Protein AF-A0A310S9T3-F1 (afdb_monomer_lite)

InterPro domains:
  IPR013177 Ribosomal protein bS22, C-terminal [SM01155] (42-75)

Radius of gyration: 51.17 Å; chains: 1; bounding box: 137×60×96 Å

Sequence (151 aa):
IPLSKYIPPMKEPLIKKPIEWDQPLIDTSFQFPPTETILEKLASKLIKIRRRKLKKHKRIKLRKKMKFVWAKARINRNIQREKLFQAELLAKIKKAHAFNAKQYVEDKLKSLDQEVLPKTYRGEILPMAMIKQFLKEKQERKDRKLNRPRL

Foldseek 3Di:
DDPPPDDPDDDDDPDDDDDDDDDDPDPPPDDDPDCVVVVVVVVVVVVVVVVVVVVVVVVVVVCVVCVVVVVVVVVVVVVVVVVVVVVVVVVVVVCVVPDDPVVVVVVVVVVVVDDDFDCDDPRDRDDRVVSVVVVVVVVVVVVCVVPDDDD

pLDDT: mean 86.62, std 13.42, range [52.81, 98.5]

Organism: NCBI:txid516756

Secondary structure (DSSP, 8-state):
---TT--PPPPPPS-----PPPPP---TT-----HHHHHHHHHHHHHHHHHHHHHHHHHHHHHHHTHHHHHHHHHHHHHHHHHHHHHHHHHHHHHHHT--HHHHHHHHHHHHHS----SEETTEE--HHHHHHHHHHHHHHHHHHHTS---

Structure (mmCIF, N/CA/C/O backbone):
data_AF-A0A310S9T3-F1
#
_entry.id   AF-A0A310S9T3-F1
#
loop_
_atom_site.group_PDB
_atom_site.id
_atom_site.type_symbol
_atom_site.label_atom_id
_atom_site.label_alt_id
_atom_site.label_comp_id
_atom_site.label_asym_id
_atom_site.label_entity_id
_atom_site.label_seq_id
_atom_site.pdbx_PDB_ins_code
_atom_site.Cartn_x
_atom_site.Cartn_y
_atom_site.Cartn_z
_atom_site.occupancy
_atom_site.B_iso_or_equiv
_atom_site.auth_seq_id
_atom_site.auth_comp_id
_atom_site.auth_asym_id
_atom_site.auth_atom_id
_atom_site.pdbx_PDB_model_num
ATOM 1 N N . ILE A 1 1 ? 109.928 -15.410 -18.572 1.00 58.25 1 ILE A N 1
ATOM 2 C CA . ILE A 1 1 ? 109.882 -15.778 -20.010 1.00 58.25 1 ILE A CA 1
ATOM 3 C C . ILE A 1 1 ? 108.600 -16.582 -20.221 1.00 58.25 1 ILE A C 1
ATOM 5 O O . ILE A 1 1 ? 108.486 -17.611 -19.564 1.00 58.25 1 ILE A O 1
ATOM 9 N N . PRO A 1 2 ? 107.595 -16.121 -20.991 1.00 52.81 2 PRO A N 1
ATOM 10 C CA . PRO A 1 2 ? 106.344 -16.867 -21.116 1.00 52.81 2 PRO A CA 1
ATOM 11 C C . PRO A 1 2 ? 106.502 -18.069 -22.064 1.00 52.81 2 PRO A C 1
ATOM 13 O O . PRO A 1 2 ? 107.041 -17.944 -23.161 1.00 52.81 2 PRO A O 1
ATOM 16 N N . LEU A 1 3 ? 106.017 -19.231 -21.613 1.00 59.53 3 LEU A N 1
ATOM 17 C CA . LEU A 1 3 ? 106.108 -20.576 -22.212 1.00 59.53 3 LEU A CA 1
ATOM 18 C C . LEU A 1 3 ? 105.290 -20.777 -23.512 1.00 59.53 3 LEU A C 1
ATOM 20 O O . LEU A 1 3 ? 104.935 -21.897 -23.861 1.00 59.53 3 LEU A O 1
ATOM 24 N N . SER A 1 4 ? 104.972 -19.721 -24.262 1.00 59.09 4 SER A N 1
ATOM 25 C CA . SER A 1 4 ? 103.971 -19.777 -25.341 1.00 59.09 4 SER A CA 1
ATOM 26 C C . SER A 1 4 ? 104.439 -20.397 -26.668 1.00 59.09 4 SER A C 1
ATOM 28 O O . SER A 1 4 ? 103.712 -20.309 -27.654 1.00 59.09 4 SER A O 1
ATOM 30 N N . LYS A 1 5 ? 105.631 -21.008 -26.745 1.00 61.41 5 LYS A N 1
ATOM 31 C CA . LYS A 1 5 ? 106.251 -21.357 -28.040 1.00 61.41 5 LYS A CA 1
ATOM 32 C C . LYS A 1 5 ? 106.355 -22.839 -28.400 1.00 61.41 5 LYS A C 1
ATOM 34 O O . LYS A 1 5 ? 106.890 -23.136 -29.460 1.00 61.41 5 LYS A O 1
ATOM 39 N N . TYR A 1 6 ? 105.812 -23.754 -27.600 1.00 65.19 6 TYR A N 1
ATOM 40 C CA . TYR A 1 6 ? 105.807 -25.178 -27.951 1.00 65.19 6 TYR A CA 1
ATOM 41 C C . TYR A 1 6 ? 104.447 -25.821 -27.682 1.00 65.19 6 TYR A C 1
ATOM 43 O O . TYR A 1 6 ? 104.212 -26.381 -26.617 1.00 65.19 6 TYR A O 1
ATOM 51 N N . ILE A 1 7 ? 103.559 -25.766 -28.674 1.00 69.00 7 ILE A N 1
ATOM 52 C CA . ILE A 1 7 ? 102.429 -26.692 -28.774 1.00 69.00 7 ILE A CA 1
ATOM 53 C C . ILE A 1 7 ? 102.610 -27.442 -30.099 1.00 69.00 7 ILE A C 1
ATOM 55 O O . ILE A 1 7 ? 102.596 -26.798 -31.151 1.00 69.00 7 ILE A O 1
ATOM 59 N N . PRO A 1 8 ? 102.841 -28.766 -30.086 1.00 71.31 8 PRO A N 1
ATOM 60 C CA . PRO A 1 8 ? 102.900 -29.536 -31.319 1.00 71.31 8 PRO A CA 1
ATOM 61 C C . PRO A 1 8 ? 101.505 -29.573 -31.964 1.00 71.31 8 PRO A C 1
ATOM 63 O O . PRO A 1 8 ? 100.504 -29.645 -31.245 1.00 71.31 8 PRO A O 1
ATOM 66 N N . PRO A 1 9 ? 101.401 -29.529 -33.303 1.00 71.25 9 PRO A N 1
ATOM 67 C CA . PRO A 1 9 ? 100.105 -29.574 -33.964 1.00 71.25 9 PRO A CA 1
ATOM 68 C C . PRO A 1 9 ? 99.408 -30.913 -33.684 1.00 71.25 9 PRO A C 1
ATOM 70 O O . PRO A 1 9 ? 100.009 -31.986 -33.773 1.00 71.25 9 PRO A O 1
ATOM 73 N N . MET A 1 10 ? 98.130 -30.825 -33.316 1.00 70.50 10 MET A N 1
ATOM 74 C CA . MET A 1 10 ? 97.275 -31.951 -32.946 1.00 70.50 10 MET A CA 1
ATOM 75 C C . MET A 1 10 ? 97.091 -32.888 -34.151 1.00 70.50 10 MET A C 1
ATOM 77 O O . MET A 1 10 ? 96.647 -32.450 -35.209 1.00 70.50 10 MET A O 1
ATOM 81 N N . LYS A 1 11 ? 97.440 -34.176 -34.017 1.00 68.94 11 LYS A N 1
ATOM 82 C CA . LYS A 1 11 ? 97.146 -35.183 -35.051 1.00 68.94 11 LYS A CA 1
ATOM 83 C C . LYS A 1 11 ? 95.665 -35.544 -34.987 1.00 68.94 11 LYS A C 1
ATOM 85 O O . LYS A 1 11 ? 95.198 -36.044 -33.966 1.00 68.94 11 LYS A O 1
ATOM 90 N N . GLU A 1 12 ? 94.945 -35.308 -36.077 1.00 69.44 12 GLU A N 1
ATOM 91 C CA . GLU A 1 12 ? 93.552 -35.731 -36.204 1.00 69.44 12 GLU A CA 1
ATOM 92 C C . GLU A 1 12 ? 93.457 -37.269 -36.241 1.00 69.44 12 GLU A C 1
ATOM 94 O O . GLU A 1 12 ? 94.279 -37.925 -36.892 1.00 69.44 12 GLU A O 1
ATOM 99 N N . PRO A 1 13 ? 92.485 -37.880 -35.540 1.00 69.19 13 PRO A N 1
ATOM 100 C CA . PRO A 1 13 ? 92.310 -39.325 -35.562 1.00 69.19 13 PRO A CA 1
ATOM 101 C C . PRO A 1 13 ? 91.850 -39.785 -36.954 1.00 69.19 13 PRO A C 1
ATOM 103 O O . PRO A 1 13 ? 90.842 -39.315 -37.477 1.00 69.19 13 PRO A O 1
ATOM 106 N N . LEU A 1 14 ? 92.562 -40.757 -37.534 1.00 66.25 14 LEU A N 1
ATOM 107 C CA . LEU A 1 14 ? 92.325 -41.281 -38.891 1.00 66.25 14 LEU A CA 1
ATOM 108 C C . LEU A 1 14 ? 90.994 -42.042 -39.059 1.00 66.25 14 LEU A C 1
ATOM 110 O O . LEU A 1 14 ? 90.653 -42.440 -40.169 1.00 66.25 14 LEU A O 1
ATOM 114 N N . ILE A 1 15 ? 90.233 -42.257 -37.980 1.00 74.12 15 ILE A N 1
ATOM 115 C CA . ILE A 1 15 ? 88.978 -43.015 -38.001 1.00 74.12 15 ILE A CA 1
ATOM 116 C C . ILE A 1 15 ? 87.875 -42.163 -37.369 1.00 74.12 15 ILE A C 1
ATOM 118 O O . ILE A 1 15 ? 87.803 -42.015 -36.148 1.00 74.12 15 ILE A O 1
ATOM 122 N N . LYS A 1 16 ? 86.991 -41.616 -38.209 1.00 69.19 16 LYS A N 1
ATOM 123 C CA . LYS A 1 16 ? 85.755 -40.957 -37.770 1.00 69.19 16 LYS A CA 1
ATOM 124 C C . LYS A 1 16 ? 84.734 -42.034 -37.404 1.00 69.19 16 LYS A C 1
ATOM 126 O O . LYS A 1 16 ? 84.259 -42.747 -38.284 1.00 69.19 16 LYS A O 1
ATOM 131 N N . LYS A 1 17 ? 84.391 -42.162 -36.119 1.00 70.50 17 LYS A N 1
ATOM 132 C CA . LYS A 1 17 ? 83.203 -42.929 -35.713 1.00 70.50 17 LYS A CA 1
ATOM 133 C C . LYS A 1 17 ? 81.946 -42.104 -36.042 1.00 70.50 17 LYS A C 1
ATOM 135 O O . LYS A 1 17 ? 81.988 -40.887 -35.850 1.00 70.50 17 LYS A O 1
ATOM 140 N N . PRO A 1 18 ? 80.856 -42.709 -36.546 1.00 77.38 18 PRO A N 1
ATOM 141 C CA . PRO A 1 18 ? 79.597 -41.996 -36.739 1.00 77.38 18 PRO A CA 1
ATOM 142 C C . PRO A 1 18 ? 79.047 -41.484 -35.403 1.00 77.38 18 PRO A C 1
ATOM 144 O O . PRO A 1 18 ? 79.224 -42.125 -34.370 1.00 77.38 18 PRO A O 1
ATOM 147 N N . ILE A 1 19 ? 78.387 -40.328 -35.440 1.00 73.19 19 ILE A N 1
ATOM 148 C CA . ILE A 1 19 ? 77.696 -39.736 -34.291 1.00 73.19 19 ILE A CA 1
ATOM 149 C C . ILE A 1 19 ? 76.436 -40.570 -34.029 1.00 73.19 19 ILE A C 1
ATOM 151 O O . ILE A 1 19 ? 75.543 -40.598 -34.877 1.00 73.19 19 ILE A O 1
ATOM 155 N N . GLU A 1 20 ? 76.364 -41.248 -32.884 1.00 73.25 20 GLU A N 1
ATOM 156 C CA . GLU A 1 20 ? 75.104 -41.804 -32.384 1.00 73.25 20 GLU A CA 1
ATOM 157 C C . GLU A 1 20 ? 74.276 -40.661 -31.794 1.00 73.25 20 GLU A C 1
ATOM 159 O O . GLU A 1 20 ? 74.715 -39.957 -30.886 1.00 73.25 20 GLU A O 1
ATOM 164 N N . TRP A 1 21 ? 73.097 -40.436 -32.368 1.00 74.69 21 TRP A N 1
ATOM 165 C CA . TRP A 1 21 ? 72.135 -39.464 -31.865 1.00 74.69 21 TRP A CA 1
ATOM 166 C C . TRP A 1 21 ? 71.148 -40.192 -30.960 1.00 74.69 21 TRP A C 1
ATOM 168 O O . TRP A 1 21 ? 70.400 -41.046 -31.439 1.00 74.69 21 TRP A O 1
ATOM 178 N N . ASP A 1 22 ? 71.114 -39.834 -29.679 1.00 72.50 22 ASP A N 1
ATOM 179 C CA . ASP A 1 22 ? 70.048 -40.289 -28.791 1.00 72.50 22 ASP A CA 1
ATOM 180 C C . ASP A 1 22 ? 68.708 -39.719 -29.274 1.00 72.50 22 ASP A C 1
ATOM 182 O O . ASP A 1 22 ? 68.589 -38.536 -29.614 1.00 72.50 22 ASP A O 1
ATOM 186 N N . GLN A 1 23 ? 67.683 -40.569 -29.336 1.00 73.25 23 GLN A N 1
ATOM 187 C CA . GLN A 1 23 ? 66.344 -40.137 -29.724 1.00 73.25 23 GLN A CA 1
ATOM 188 C C . GLN A 1 23 ? 65.789 -39.155 -28.677 1.00 73.25 23 GLN A C 1
ATOM 190 O O . GLN A 1 23 ? 65.960 -39.384 -27.477 1.00 73.25 23 GLN A O 1
ATOM 195 N N . PRO A 1 24 ? 65.105 -38.070 -29.089 1.00 69.69 24 PRO A N 1
ATOM 196 C CA . PRO A 1 24 ? 64.578 -37.102 -28.138 1.00 69.69 24 PRO A CA 1
ATOM 197 C C . PRO A 1 24 ? 63.520 -37.761 -27.247 1.00 69.69 24 PRO A C 1
ATOM 199 O O . PRO A 1 24 ? 62.585 -38.389 -27.745 1.00 69.69 24 PRO A O 1
ATOM 202 N N . LEU A 1 25 ? 63.646 -37.583 -25.929 1.00 64.88 25 LEU A N 1
ATOM 203 C CA . LEU A 1 25 ? 62.595 -37.922 -24.972 1.00 64.88 25 LEU A CA 1
ATOM 204 C C . LEU A 1 25 ? 61.373 -37.041 -25.280 1.00 64.88 25 LEU A C 1
ATOM 206 O O . LEU A 1 25 ? 61.351 -35.849 -24.972 1.00 64.88 25 LEU A O 1
ATOM 210 N N . ILE A 1 26 ? 60.370 -37.605 -25.950 1.00 64.25 26 ILE A N 1
ATOM 211 C CA . ILE A 1 26 ? 59.102 -36.921 -26.201 1.00 64.25 26 ILE A CA 1
ATOM 212 C C . ILE A 1 26 ? 58.322 -36.957 -24.885 1.00 64.25 26 ILE A C 1
ATOM 214 O O . ILE A 1 26 ? 57.751 -37.984 -24.527 1.00 64.25 26 ILE A O 1
ATOM 218 N N . ASP A 1 27 ? 58.297 -35.843 -24.157 1.00 60.53 27 ASP A N 1
ATOM 219 C CA . ASP A 1 27 ? 57.442 -35.681 -22.980 1.00 60.53 27 ASP A CA 1
ATOM 220 C C . ASP A 1 27 ? 55.963 -35.657 -23.420 1.00 60.53 27 ASP A C 1
ATOM 222 O O . ASP A 1 27 ? 55.389 -34.621 -23.756 1.00 60.53 27 ASP A O 1
ATOM 226 N N . THR A 1 28 ? 55.317 -36.824 -23.462 1.00 59.81 28 THR A N 1
ATOM 227 C CA . THR A 1 28 ? 53.917 -36.993 -23.903 1.00 59.81 28 THR A CA 1
ATOM 228 C C . THR A 1 28 ? 52.863 -36.569 -22.867 1.00 59.81 28 THR A C 1
ATOM 230 O O . THR A 1 28 ? 51.679 -36.854 -23.047 1.00 59.81 28 THR A O 1
ATOM 233 N N . SER A 1 29 ? 53.238 -35.903 -21.771 1.00 60.69 29 SER A N 1
ATOM 234 C CA . SER A 1 29 ? 52.347 -35.705 -20.613 1.00 60.69 29 SER A CA 1
ATOM 235 C C . SER A 1 29 ? 51.726 -34.308 -20.461 1.00 60.69 29 SER A C 1
ATOM 237 O O . SER A 1 29 ? 50.918 -34.110 -19.553 1.00 60.69 29 SER A O 1
ATOM 239 N N . PHE A 1 30 ? 51.987 -33.346 -21.355 1.00 64.75 30 PHE A N 1
ATOM 240 C CA . PHE A 1 30 ? 51.288 -32.053 -21.318 1.00 64.75 30 PHE A CA 1
ATOM 241 C C . PHE A 1 30 ? 49.987 -32.087 -22.136 1.00 64.75 30 PHE A C 1
ATOM 243 O O . PHE A 1 30 ? 49.915 -31.604 -23.267 1.00 64.75 30 PHE A O 1
ATOM 250 N N . GLN A 1 31 ? 48.929 -32.671 -21.571 1.00 66.88 31 GLN A N 1
ATOM 251 C CA . GLN A 1 31 ? 47.588 -32.552 -22.146 1.00 66.88 31 GLN A CA 1
ATOM 252 C C . GLN A 1 31 ? 46.982 -31.193 -21.772 1.00 66.88 31 GLN A C 1
ATOM 254 O O . GLN A 1 31 ? 46.704 -30.921 -20.603 1.00 66.88 31 GLN A O 1
ATOM 259 N N . PHE A 1 32 ? 46.739 -30.333 -22.767 1.00 61.31 32 PHE A N 1
ATOM 260 C CA . PHE A 1 32 ? 45.878 -29.165 -22.571 1.00 61.31 32 PHE A CA 1
ATOM 261 C C . PHE A 1 32 ? 44.474 -29.635 -22.148 1.00 61.31 32 PHE A C 1
ATOM 263 O O . PHE A 1 32 ? 43.957 -30.597 -22.721 1.00 61.31 32 PHE A O 1
ATOM 270 N N . PRO A 1 33 ? 43.825 -28.976 -21.169 1.00 65.81 33 PRO A N 1
ATOM 271 C CA . PRO A 1 33 ? 42.480 -29.357 -20.753 1.00 65.81 33 PRO A CA 1
ATOM 272 C C . PRO A 1 33 ? 41.505 -29.262 -21.939 1.00 65.81 33 PRO A C 1
ATOM 274 O O . PRO A 1 33 ? 41.652 -28.357 -22.767 1.00 65.81 33 PRO A O 1
ATOM 277 N N .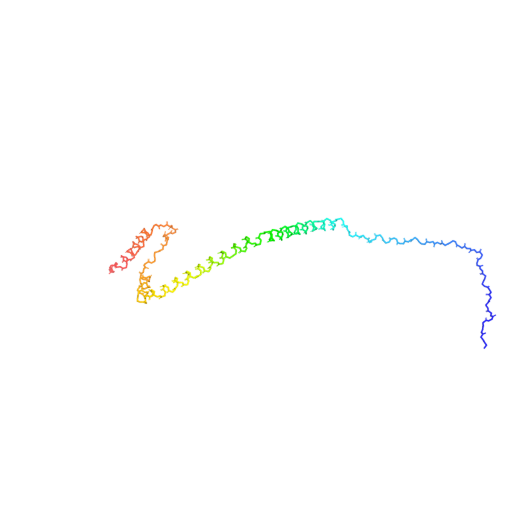 PRO A 1 34 ? 40.484 -30.138 -22.019 1.00 62.78 34 PRO A N 1
ATOM 278 C CA . PRO A 1 34 ? 39.569 -30.191 -23.157 1.00 62.78 34 PRO A CA 1
ATOM 279 C C . PRO A 1 34 ? 38.830 -28.855 -23.318 1.00 62.78 34 PRO A C 1
ATOM 281 O O . PRO A 1 34 ? 37.957 -28.486 -22.524 1.00 62.78 34 PRO A O 1
ATOM 284 N N . THR A 1 35 ? 39.206 -28.108 -24.356 1.00 61.38 35 THR A N 1
ATOM 285 C CA . THR A 1 35 ? 38.769 -26.732 -24.641 1.00 61.38 35 THR A CA 1
ATOM 286 C C . THR A 1 35 ? 37.284 -26.636 -24.991 1.00 61.38 35 THR A C 1
ATOM 288 O O . THR A 1 35 ? 36.652 -25.609 -24.737 1.00 61.38 35 THR A O 1
ATOM 291 N N . GLU A 1 36 ? 36.689 -27.712 -25.497 1.00 62.66 36 GLU A N 1
ATOM 292 C CA . GLU A 1 36 ? 35.310 -27.762 -25.998 1.00 62.66 36 GLU A CA 1
ATOM 293 C C . GLU A 1 36 ? 34.270 -27.441 -24.914 1.00 62.66 36 GLU A C 1
ATOM 295 O O . GLU A 1 36 ? 33.439 -26.542 -25.072 1.00 62.66 36 GLU A O 1
ATOM 300 N N . THR A 1 37 ? 34.384 -28.074 -23.741 1.00 63.00 37 THR A N 1
ATOM 301 C CA . THR A 1 37 ? 33.459 -27.833 -22.617 1.00 63.00 37 THR A CA 1
ATOM 302 C C . THR A 1 37 ? 33.550 -26.404 -22.068 1.00 63.00 37 THR A C 1
ATOM 304 O O . THR A 1 37 ? 32.577 -25.860 -21.530 1.00 63.00 37 THR A O 1
ATOM 307 N N . ILE A 1 38 ? 34.714 -25.761 -22.202 1.00 63.59 38 ILE A N 1
ATOM 308 C CA . ILE A 1 38 ? 34.935 -24.368 -21.802 1.00 63.59 38 ILE A CA 1
ATOM 309 C C . ILE A 1 38 ? 34.264 -23.433 -22.817 1.00 63.59 38 ILE A C 1
ATOM 311 O O . ILE A 1 38 ? 33.571 -22.493 -22.411 1.00 63.59 38 ILE A O 1
ATOM 315 N N . LEU A 1 39 ? 34.386 -23.714 -24.118 1.00 66.31 39 LEU A N 1
ATOM 316 C CA . LEU A 1 39 ? 33.776 -22.925 -25.194 1.00 66.31 39 LEU A CA 1
ATOM 317 C C . LEU A 1 39 ? 32.241 -22.905 -25.110 1.00 66.31 39 LEU A C 1
ATOM 319 O O . LEU A 1 39 ? 31.643 -21.829 -25.198 1.00 66.31 39 LEU A O 1
ATOM 323 N N . GLU A 1 40 ? 31.591 -24.035 -24.832 1.00 68.88 40 GLU A N 1
ATOM 324 C CA . GLU A 1 40 ? 30.128 -24.104 -24.663 1.00 68.88 40 GLU A CA 1
ATOM 325 C C . GLU A 1 40 ? 29.628 -23.309 -23.446 1.00 68.88 40 GLU A C 1
ATOM 327 O O . GLU A 1 40 ? 28.628 -22.572 -23.508 1.00 68.88 40 GLU A O 1
ATOM 332 N N . LYS A 1 41 ? 30.354 -23.401 -22.322 1.00 67.81 41 LYS A N 1
ATOM 333 C CA . LYS A 1 41 ? 30.068 -22.623 -21.105 1.00 67.81 41 LYS A CA 1
ATOM 334 C C . LYS A 1 41 ? 30.225 -21.122 -21.365 1.00 67.81 41 LYS A C 1
ATOM 336 O O . LYS A 1 41 ? 29.407 -20.325 -20.883 1.00 67.81 41 LYS A O 1
ATOM 341 N N . LEU A 1 42 ? 31.234 -20.718 -22.138 1.00 78.25 42 LEU A N 1
ATOM 342 C CA . LEU A 1 42 ? 31.446 -19.328 -22.550 1.00 78.25 42 LEU A CA 1
ATOM 343 C C . LEU A 1 42 ? 30.355 -18.849 -23.522 1.00 78.25 42 LEU A C 1
ATOM 345 O O . LEU A 1 42 ? 29.786 -17.774 -23.307 1.00 78.25 42 LEU A O 1
ATOM 349 N N . ALA A 1 43 ? 29.972 -19.660 -24.508 1.00 82.81 43 ALA A N 1
ATOM 350 C CA . ALA A 1 43 ? 28.893 -19.358 -25.451 1.00 82.81 43 ALA A CA 1
ATOM 351 C C . ALA A 1 43 ? 27.543 -19.166 -24.736 1.00 82.81 43 ALA A C 1
ATOM 353 O O . ALA A 1 43 ? 26.837 -18.172 -24.956 1.00 82.81 43 ALA A O 1
ATOM 354 N N . SER A 1 44 ? 27.226 -20.042 -23.782 1.00 87.62 44 SER A N 1
ATOM 355 C CA . SER A 1 44 ? 26.031 -19.936 -22.937 1.00 87.62 44 SER A CA 1
ATOM 356 C C . SER A 1 44 ? 26.007 -18.642 -22.112 1.00 87.62 44 SER A C 1
ATOM 358 O O . SER A 1 44 ? 24.971 -17.965 -22.019 1.00 87.62 44 SER A O 1
ATOM 360 N N . LYS A 1 45 ? 27.148 -18.243 -21.528 1.00 91.69 45 LYS A N 1
ATOM 361 C CA . LYS A 1 45 ? 27.288 -16.950 -20.829 1.00 91.69 45 LYS A CA 1
ATOM 362 C C . LYS A 1 45 ? 27.071 -15.777 -21.790 1.00 91.69 45 LYS A C 1
ATOM 364 O O . LYS A 1 45 ? 26.341 -14.841 -21.451 1.00 91.69 45 LYS A O 1
ATOM 369 N N . LEU A 1 46 ? 27.615 -15.854 -23.001 1.00 91.31 46 LEU A N 1
ATOM 370 C CA . LEU A 1 46 ? 27.487 -14.826 -24.034 1.00 91.31 46 LEU A CA 1
ATOM 371 C C . LEU A 1 46 ? 26.018 -14.611 -24.441 1.00 91.31 46 LEU A C 1
ATOM 373 O O . LEU A 1 46 ? 25.546 -13.472 -24.509 1.00 91.31 46 LEU A O 1
ATOM 377 N N . ILE A 1 47 ? 25.243 -15.687 -24.608 1.00 94.31 47 ILE A N 1
ATOM 378 C CA . ILE A 1 47 ? 23.799 -15.610 -24.890 1.00 94.31 47 ILE A CA 1
ATOM 379 C C . ILE A 1 47 ? 23.055 -14.905 -23.746 1.00 94.31 47 ILE A C 1
ATOM 381 O O . ILE A 1 47 ? 22.247 -13.999 -23.991 1.00 94.31 47 ILE A O 1
ATOM 385 N N . LYS A 1 48 ? 23.344 -15.258 -22.485 1.00 96.25 48 LYS A N 1
ATOM 386 C CA . LYS A 1 48 ? 22.743 -14.600 -21.307 1.00 96.25 48 LYS A CA 1
ATOM 387 C C . LYS A 1 48 ? 23.074 -13.104 -21.275 1.00 96.25 48 LYS A C 1
ATOM 389 O O . LYS A 1 48 ? 22.176 -12.283 -21.055 1.00 96.25 48 LYS A O 1
ATOM 394 N N . ILE A 1 49 ? 24.328 -12.742 -21.545 1.00 96.50 49 ILE A N 1
ATOM 395 C CA . ILE A 1 49 ? 24.788 -11.348 -21.608 1.00 96.50 49 ILE A CA 1
ATOM 396 C C . ILE A 1 49 ? 24.067 -10.595 -22.731 1.00 96.50 49 ILE A C 1
ATOM 398 O O . ILE A 1 49 ? 23.501 -9.531 -22.476 1.00 96.50 49 ILE A O 1
ATOM 402 N N . ARG A 1 50 ? 23.987 -11.157 -23.944 1.00 97.06 50 ARG A N 1
ATOM 403 C CA . ARG A 1 50 ? 23.275 -10.551 -25.086 1.00 97.06 50 ARG A CA 1
ATOM 404 C C . ARG A 1 50 ? 21.791 -10.331 -24.789 1.00 97.06 50 ARG A C 1
ATOM 406 O O . ARG A 1 50 ? 21.280 -9.238 -25.034 1.00 97.06 50 ARG A O 1
ATOM 413 N N . ARG A 1 51 ? 21.106 -11.306 -24.179 1.00 97.31 51 ARG A N 1
ATOM 414 C CA . ARG A 1 51 ? 19.699 -11.161 -23.753 1.00 97.31 51 ARG A CA 1
ATOM 415 C C . ARG A 1 51 ? 19.537 -10.034 -22.731 1.00 97.31 51 ARG A C 1
ATOM 417 O O . ARG A 1 51 ? 18.646 -9.195 -22.878 1.00 97.31 51 ARG A O 1
ATOM 424 N N . ARG A 1 52 ? 20.409 -9.966 -21.717 1.00 97.50 52 ARG A N 1
ATOM 425 C CA . ARG A 1 52 ? 20.407 -8.884 -20.713 1.00 97.50 52 ARG A CA 1
ATOM 426 C C . ARG A 1 52 ? 20.700 -7.519 -21.345 1.00 97.50 52 ARG A C 1
ATOM 428 O O . ARG A 1 52 ? 19.985 -6.559 -21.050 1.00 97.50 52 ARG A O 1
ATOM 435 N N . LYS A 1 53 ? 21.674 -7.440 -22.261 1.00 97.75 53 LYS A N 1
ATOM 436 C CA . LYS A 1 53 ? 21.995 -6.238 -23.050 1.00 97.75 53 LYS A CA 1
ATOM 437 C C . LYS A 1 53 ? 20.768 -5.762 -23.819 1.00 97.75 53 LYS A C 1
ATOM 439 O O . LYS A 1 53 ? 20.384 -4.601 -23.686 1.00 97.75 53 LYS A O 1
ATOM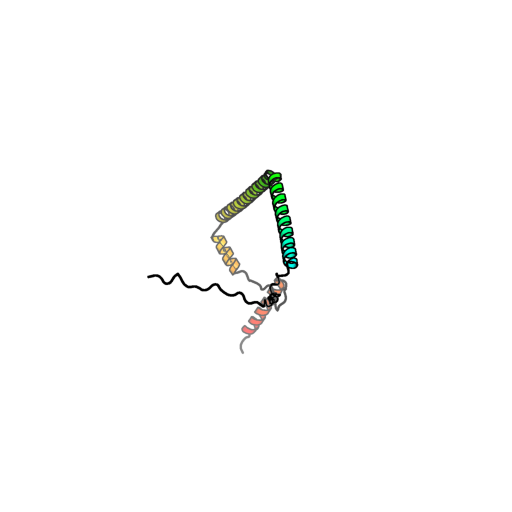 444 N N . LEU A 1 54 ? 20.118 -6.655 -24.567 1.00 98.06 54 LEU A N 1
ATOM 445 C CA . LEU A 1 54 ? 18.951 -6.311 -25.375 1.00 98.06 54 LEU A CA 1
ATOM 446 C C . LEU A 1 54 ? 17.769 -5.864 -24.502 1.00 98.06 54 LEU A C 1
ATOM 448 O O . LEU A 1 54 ? 17.147 -4.847 -24.806 1.00 98.06 54 LEU A O 1
ATOM 452 N N . LYS A 1 55 ? 17.505 -6.542 -23.374 1.00 98.38 55 LYS A N 1
ATOM 453 C CA . LYS A 1 55 ? 16.487 -6.120 -22.391 1.00 98.38 55 LYS A CA 1
ATOM 454 C C . LYS A 1 55 ? 16.787 -4.728 -21.824 1.00 98.38 55 LYS A C 1
ATOM 456 O O . LYS A 1 55 ? 15.895 -3.881 -21.788 1.00 98.38 55 LYS A O 1
ATOM 461 N N . LYS A 1 56 ? 18.038 -4.450 -21.427 1.00 98.38 56 LYS A N 1
ATOM 462 C CA . LYS A 1 56 ? 18.465 -3.121 -20.946 1.00 98.38 56 LYS A CA 1
ATOM 463 C C . LYS A 1 56 ? 18.289 -2.056 -22.032 1.00 98.38 56 LYS A C 1
ATOM 465 O O . LYS A 1 56 ? 17.722 -1.007 -21.738 1.00 98.38 56 LYS A O 1
ATOM 470 N N . HIS A 1 57 ? 18.724 -2.333 -23.261 1.00 98.44 57 HIS A N 1
ATOM 471 C CA . HIS A 1 57 ? 18.607 -1.421 -24.400 1.00 98.44 57 HIS A CA 1
ATOM 472 C C . HIS A 1 57 ? 17.142 -1.085 -24.709 1.00 98.44 57 HIS A C 1
ATOM 474 O O . HIS A 1 57 ? 16.768 0.089 -24.703 1.00 98.44 57 HIS A O 1
ATOM 480 N N . LYS A 1 58 ? 16.289 -2.107 -24.876 1.00 98.50 58 LYS A N 1
ATOM 481 C CA . LYS A 1 58 ? 14.847 -1.932 -25.114 1.00 98.50 58 LYS A CA 1
ATOM 482 C C . LYS A 1 58 ? 14.185 -1.155 -23.976 1.00 98.50 58 LYS A C 1
ATOM 484 O O . LYS A 1 58 ? 13.428 -0.223 -24.235 1.00 98.50 58 LYS A O 1
ATOM 489 N N . ARG A 1 59 ? 14.532 -1.463 -22.721 1.00 97.94 59 ARG A N 1
ATOM 490 C CA . ARG A 1 59 ? 14.042 -0.724 -21.551 1.00 97.94 59 ARG A CA 1
ATOM 491 C C . ARG A 1 59 ? 14.436 0.747 -21.616 1.00 97.94 59 ARG A C 1
ATOM 493 O O . ARG A 1 59 ? 13.567 1.589 -21.450 1.00 97.94 59 ARG A O 1
ATOM 500 N N . ILE A 1 60 ? 15.704 1.075 -21.878 1.00 98.12 60 ILE A N 1
ATOM 501 C CA . ILE A 1 60 ? 16.162 2.471 -22.002 1.00 98.12 60 ILE A CA 1
ATOM 502 C C . ILE A 1 60 ? 15.398 3.195 -23.118 1.00 98.12 60 ILE A C 1
ATOM 504 O O . ILE A 1 60 ? 14.919 4.304 -22.885 1.00 98.12 60 ILE A O 1
ATOM 508 N N . LYS A 1 61 ? 15.222 2.561 -24.286 1.00 98.44 61 LYS A N 1
ATOM 509 C CA . LYS A 1 61 ? 14.452 3.127 -25.406 1.00 98.44 61 LYS A CA 1
ATOM 510 C C . LYS A 1 61 ? 13.001 3.410 -25.001 1.00 98.44 61 LYS A C 1
ATOM 512 O O . LYS A 1 61 ? 12.510 4.510 -25.241 1.00 98.44 61 LYS A O 1
ATOM 517 N N . LEU A 1 62 ? 12.358 2.473 -24.299 1.00 98.25 62 LEU A N 1
ATOM 518 C CA . LEU A 1 62 ? 11.011 2.658 -23.755 1.00 98.25 62 LEU A CA 1
ATOM 519 C C . LEU A 1 62 ? 10.953 3.825 -22.762 1.00 98.25 62 LEU A C 1
ATOM 521 O O . LEU A 1 62 ? 10.046 4.645 -22.851 1.00 98.25 62 LEU A O 1
ATOM 525 N N . ARG A 1 63 ? 11.933 3.946 -21.855 1.00 97.50 63 ARG A N 1
ATOM 526 C CA . ARG A 1 63 ? 11.954 5.037 -20.867 1.00 97.50 63 ARG A CA 1
ATOM 527 C C . ARG A 1 63 ? 12.102 6.412 -21.492 1.00 97.50 63 ARG A C 1
ATOM 529 O O . ARG A 1 63 ? 11.487 7.354 -21.011 1.00 97.50 63 ARG A O 1
ATOM 536 N N . LYS A 1 64 ? 12.909 6.518 -22.548 1.00 97.19 64 LYS A N 1
ATOM 537 C CA . LYS A 1 64 ? 13.040 7.759 -23.316 1.00 97.19 64 LYS A CA 1
ATOM 538 C C . LYS A 1 64 ? 11.721 8.097 -24.016 1.00 97.19 64 LYS A C 1
ATOM 540 O O . LYS A 1 64 ? 11.245 9.214 -23.863 1.00 97.19 64 LYS A O 1
ATOM 545 N N . LYS A 1 65 ? 11.093 7.117 -24.682 1.00 97.75 65 LYS A N 1
ATOM 546 C CA . LYS A 1 65 ? 9.802 7.294 -25.374 1.00 97.75 65 LYS A CA 1
ATOM 547 C C . LYS A 1 65 ? 8.665 7.693 -24.420 1.00 97.75 65 LYS A C 1
ATOM 549 O O . LYS A 1 65 ? 7.900 8.592 -24.730 1.00 97.75 65 LYS A O 1
ATOM 554 N N . MET A 1 66 ? 8.571 7.054 -23.253 1.00 98.12 66 MET A N 1
ATOM 555 C CA . MET A 1 66 ? 7.458 7.224 -22.302 1.00 98.12 66 MET A CA 1
ATOM 556 C C . MET A 1 66 ? 7.747 8.209 -21.156 1.00 98.12 66 MET A C 1
ATOM 558 O O . MET A 1 66 ? 6.980 8.260 -20.192 1.00 98.12 66 MET A O 1
ATOM 562 N N . LYS A 1 67 ? 8.839 8.991 -21.227 1.00 96.81 67 LYS A N 1
ATOM 563 C CA . LYS A 1 67 ? 9.322 9.860 -20.133 1.00 96.81 67 LYS A CA 1
ATOM 564 C C . LYS A 1 67 ? 8.202 10.703 -19.515 1.00 96.81 67 LYS A C 1
ATOM 566 O O . LYS A 1 67 ? 8.024 10.686 -18.299 1.00 96.81 67 LYS A O 1
ATOM 571 N N . PHE A 1 68 ? 7.436 11.401 -20.351 1.00 98.12 68 PHE A N 1
ATOM 572 C CA . PHE A 1 68 ? 6.393 12.326 -19.906 1.00 98.12 68 PHE A CA 1
ATOM 573 C C . PHE A 1 68 ? 5.149 11.615 -19.372 1.00 98.12 68 PHE A C 1
ATOM 575 O O . PHE A 1 68 ? 4.615 12.011 -18.340 1.00 98.12 68 PHE A O 1
ATOM 582 N N . VAL A 1 69 ? 4.739 10.511 -20.003 1.00 98.06 69 VAL A N 1
ATOM 583 C CA . VAL A 1 69 ? 3.606 9.694 -19.540 1.00 98.06 69 VAL A CA 1
ATOM 584 C C . VAL A 1 69 ? 3.865 9.176 -18.125 1.00 98.06 69 VAL A C 1
ATOM 586 O O . VAL A 1 69 ? 3.021 9.301 -17.238 1.00 98.06 69 VAL A O 1
ATOM 589 N N . TRP A 1 70 ? 5.064 8.651 -17.868 1.00 98.00 70 TRP A N 1
ATOM 590 C CA . TRP A 1 70 ? 5.413 8.170 -16.533 1.00 98.00 70 TRP A CA 1
ATOM 591 C C . TRP A 1 70 ? 5.672 9.287 -15.529 1.00 98.00 70 TRP A C 1
ATOM 593 O O . TRP A 1 70 ? 5.427 9.078 -14.341 1.00 98.00 70 TRP A O 1
ATOM 603 N N . ALA A 1 71 ? 6.150 10.454 -15.971 1.00 97.94 71 ALA A N 1
ATOM 604 C CA . ALA A 1 71 ? 6.243 11.631 -15.114 1.00 97.94 71 ALA A CA 1
ATOM 605 C C . ALA A 1 71 ? 4.847 12.058 -14.638 1.00 97.94 71 ALA A C 1
ATOM 607 O O . ALA A 1 71 ? 4.638 12.176 -13.432 1.00 97.94 71 ALA A O 1
ATOM 608 N N . LYS A 1 72 ? 3.865 12.144 -15.546 1.00 98.19 72 LYS A N 1
ATOM 609 C CA . LYS A 1 72 ? 2.458 12.413 -15.209 1.00 98.19 72 LYS A CA 1
ATOM 610 C C . LYS A 1 72 ? 1.904 11.374 -14.229 1.00 98.19 72 LYS A C 1
ATOM 612 O O . LYS A 1 72 ? 1.375 11.728 -13.181 1.00 98.19 72 LYS A O 1
ATOM 617 N N . ALA A 1 73 ? 2.114 10.085 -14.503 1.00 98.12 73 ALA A N 1
ATOM 618 C CA . ALA A 1 73 ? 1.683 9.011 -13.604 1.00 98.12 73 ALA A CA 1
ATOM 619 C C . ALA A 1 73 ? 2.388 9.043 -12.232 1.00 98.12 73 ALA A C 1
ATOM 621 O O . ALA A 1 73 ? 1.824 8.620 -11.223 1.00 98.12 73 ALA A O 1
ATOM 622 N N . ARG A 1 74 ? 3.639 9.511 -12.162 1.00 98.19 74 ARG A N 1
ATOM 623 C CA . ARG A 1 74 ? 4.358 9.707 -10.894 1.00 98.19 74 ARG A CA 1
ATOM 624 C C . ARG A 1 74 ? 3.760 10.867 -10.103 1.00 98.19 74 ARG A C 1
ATOM 626 O O . ARG A 1 74 ? 3.493 10.681 -8.923 1.00 98.19 74 ARG A O 1
ATOM 633 N N . ILE A 1 75 ? 3.528 12.006 -10.752 1.00 98.25 75 ILE A N 1
ATOM 634 C CA . ILE A 1 75 ? 2.928 13.192 -10.129 1.00 98.25 75 ILE A CA 1
ATOM 635 C C . ILE A 1 75 ? 1.557 12.837 -9.549 1.00 98.25 75 ILE A C 1
ATOM 637 O O . ILE A 1 75 ? 1.331 13.048 -8.364 1.00 98.25 75 ILE A O 1
ATOM 641 N N . ASN A 1 76 ? 0.697 12.180 -10.329 1.00 98.25 76 ASN A N 1
ATOM 642 C CA . ASN A 1 76 ? -0.634 11.781 -9.866 1.00 98.25 76 ASN A CA 1
ATOM 643 C C . ASN A 1 76 ? -0.579 10.850 -8.645 1.00 98.25 76 ASN A C 1
ATOM 645 O O . ASN A 1 76 ? -1.320 11.051 -7.687 1.00 98.25 76 A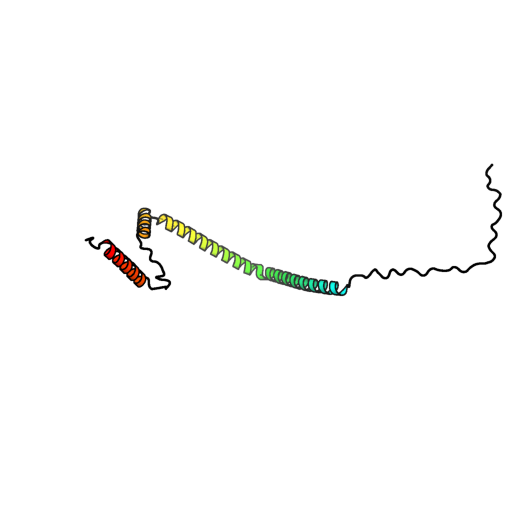SN A O 1
ATOM 649 N N . ARG A 1 77 ? 0.331 9.864 -8.639 1.00 98.38 77 ARG A N 1
ATOM 650 C CA . ARG A 1 77 ? 0.528 8.981 -7.475 1.00 98.38 77 ARG A CA 1
ATOM 651 C C . ARG A 1 77 ? 1.016 9.740 -6.247 1.00 98.38 77 ARG A C 1
ATOM 653 O O . ARG A 1 77 ? 0.599 9.416 -5.143 1.00 98.38 77 ARG A O 1
ATOM 660 N N . ASN A 1 78 ? 1.885 10.731 -6.423 1.00 98.25 78 ASN A N 1
ATOM 661 C CA . ASN A 1 78 ? 2.357 11.553 -5.313 1.00 98.25 78 ASN A CA 1
ATOM 662 C C . ASN A 1 78 ? 1.228 12.417 -4.745 1.00 98.25 78 ASN A C 1
ATOM 664 O O . ASN A 1 78 ? 1.041 12.418 -3.538 1.00 98.25 78 ASN A O 1
ATOM 668 N N . ILE A 1 79 ? 0.423 13.053 -5.602 1.00 98.25 79 ILE A N 1
ATOM 669 C CA . ILE A 1 79 ? -0.754 13.825 -5.173 1.00 98.25 79 ILE A CA 1
ATOM 670 C C . ILE A 1 79 ? -1.742 12.930 -4.419 1.00 98.25 79 ILE A C 1
ATOM 672 O O . ILE A 1 79 ? -2.260 13.323 -3.381 1.00 98.25 79 ILE A O 1
ATOM 676 N N . GLN A 1 80 ? -2.006 11.720 -4.917 1.00 98.38 80 GLN A N 1
ATOM 677 C CA . GLN A 1 80 ? -2.911 10.790 -4.242 1.00 98.38 80 GLN A CA 1
ATOM 678 C C . G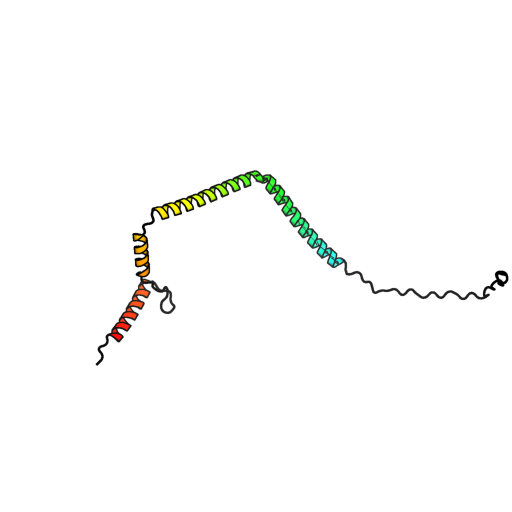LN A 1 80 ? -2.380 10.374 -2.866 1.00 98.38 80 GLN A C 1
ATOM 680 O O . GLN A 1 80 ? -3.143 10.362 -1.906 1.00 98.38 80 GLN A O 1
ATOM 685 N N . ARG A 1 81 ? -1.083 10.066 -2.757 1.00 98.31 81 ARG A N 1
ATOM 686 C CA . ARG A 1 81 ? -0.448 9.753 -1.468 1.00 98.31 81 ARG A CA 1
ATOM 687 C C . ARG A 1 81 ? -0.532 10.923 -0.499 1.00 98.31 81 ARG A C 1
ATOM 689 O O . ARG A 1 81 ? -0.889 10.706 0.648 1.00 98.31 81 ARG A O 1
ATOM 696 N N . GLU A 1 82 ? -0.259 12.133 -0.973 1.00 98.12 82 GLU A N 1
ATOM 697 C CA . GLU A 1 82 ? -0.335 13.343 -0.157 1.00 98.12 82 GLU A CA 1
ATOM 698 C C . GLU A 1 82 ? -1.757 13.569 0.365 1.00 98.12 82 GLU A C 1
ATOM 700 O O . GLU A 1 82 ? -1.959 13.772 1.555 1.00 98.12 82 GLU A O 1
ATOM 705 N N . LYS A 1 83 ? -2.770 13.429 -0.498 1.00 98.25 83 LYS A N 1
ATOM 706 C CA . LYS A 1 83 ? -4.178 13.534 -0.090 1.00 98.25 83 LYS A CA 1
ATOM 707 C C . LYS A 1 83 ? -4.563 12.495 0.961 1.00 98.25 83 LYS A C 1
ATOM 709 O O . LYS A 1 83 ? -5.253 12.833 1.917 1.00 98.25 83 LYS A O 1
ATOM 714 N N . LEU A 1 84 ? -4.135 11.243 0.787 1.00 98.44 84 LEU A N 1
ATOM 715 C CA . LEU A 1 84 ? -4.388 10.181 1.766 1.00 98.44 84 LEU A CA 1
ATOM 716 C C . LEU A 1 84 ? -3.717 10.501 3.104 1.00 98.44 84 LEU A C 1
ATOM 718 O O . LEU A 1 84 ? -4.361 10.422 4.145 1.00 98.44 84 LEU A O 1
ATOM 722 N N . PHE A 1 85 ? -2.464 10.947 3.066 1.00 98.38 85 PHE A N 1
ATOM 723 C CA . PHE A 1 85 ? -1.720 11.348 4.253 1.00 98.38 85 PHE A CA 1
ATOM 724 C C . PHE A 1 85 ? -2.393 12.516 4.992 1.00 98.38 85 PHE A C 1
ATOM 726 O O . PHE A 1 85 ? -2.615 12.449 6.201 1.00 98.38 85 PHE A O 1
ATOM 733 N N . GLN A 1 86 ? -2.804 13.557 4.268 1.00 98.31 86 GLN A N 1
ATOM 734 C CA . GLN A 1 86 ? -3.528 14.693 4.841 1.00 98.31 86 GLN A CA 1
ATOM 735 C C . GLN A 1 86 ? -4.875 14.272 5.440 1.00 98.31 86 GLN A C 1
ATOM 737 O O . GLN A 1 86 ? -5.226 14.710 6.535 1.00 98.31 86 GLN A O 1
ATOM 742 N N . ALA A 1 87 ? -5.616 13.388 4.768 1.00 98.31 87 ALA A N 1
ATOM 743 C CA . ALA A 1 87 ? -6.870 12.855 5.290 1.00 98.31 87 ALA A CA 1
ATOM 744 C C . ALA A 1 87 ? -6.659 12.073 6.598 1.00 98.31 87 ALA A C 1
ATOM 746 O O . ALA A 1 87 ? -7.430 12.247 7.544 1.00 98.31 87 ALA A O 1
ATOM 747 N N . GLU A 1 88 ? -5.601 11.263 6.689 1.00 98.19 88 GLU A N 1
ATOM 748 C CA . GLU A 1 88 ? -5.237 10.550 7.918 1.00 98.19 88 GLU A CA 1
ATOM 749 C C . GLU A 1 88 ? -4.877 11.507 9.061 1.00 98.19 88 GLU A C 1
ATOM 751 O O . GLU A 1 88 ? -5.311 11.297 10.197 1.00 98.19 88 GLU A O 1
ATOM 756 N N . LEU A 1 89 ? -4.119 12.570 8.779 1.00 98.19 89 LEU A N 1
ATOM 757 C CA . LEU A 1 89 ? -3.783 13.590 9.775 1.00 98.19 89 LEU A CA 1
ATOM 758 C C . LEU A 1 89 ? -5.031 14.315 10.280 1.00 98.19 89 LEU A C 1
ATOM 760 O O . LEU A 1 89 ? -5.243 14.401 11.490 1.00 98.19 89 LEU A O 1
ATOM 764 N N . LEU A 1 90 ? -5.895 14.768 9.371 1.00 98.19 90 LEU A N 1
ATOM 765 C CA . LEU A 1 90 ? -7.156 15.410 9.737 1.00 98.19 90 LEU A CA 1
ATOM 766 C C . LEU A 1 90 ? -8.055 14.465 10.538 1.00 98.19 90 LEU A C 1
ATOM 768 O O . LEU A 1 90 ? -8.690 14.895 11.497 1.00 98.19 90 LEU A O 1
ATOM 772 N N . ALA A 1 91 ? -8.090 13.178 10.192 1.00 98.12 91 ALA A N 1
ATOM 773 C CA . ALA A 1 91 ? -8.833 12.183 10.956 1.00 98.12 91 ALA A CA 1
ATOM 774 C C . ALA A 1 91 ? -8.282 12.027 12.382 1.00 98.12 91 ALA A C 1
ATOM 776 O O . ALA A 1 91 ? -9.068 11.947 13.325 1.00 98.12 91 ALA A O 1
ATOM 777 N N . LYS A 1 92 ? -6.955 12.020 12.566 1.00 97.06 92 LYS A N 1
ATOM 778 C CA . LYS A 1 92 ? -6.326 11.989 13.900 1.00 97.06 92 LYS A CA 1
ATOM 779 C C . LYS A 1 92 ? -6.653 13.244 14.708 1.00 97.06 92 LYS A C 1
ATOM 781 O O . LYS A 1 92 ? -7.051 13.119 15.860 1.00 97.06 92 LYS A O 1
ATOM 786 N N . ILE A 1 93 ? -6.555 14.423 14.095 1.00 97.94 93 ILE A N 1
ATOM 787 C CA . ILE A 1 93 ? -6.891 15.707 14.728 1.00 97.94 93 ILE A CA 1
ATOM 788 C C . ILE A 1 93 ? -8.362 15.721 15.155 1.00 97.94 93 ILE A C 1
ATOM 790 O O . ILE A 1 93 ? -8.668 16.011 16.306 1.00 97.94 93 ILE A O 1
ATOM 794 N N . LYS A 1 94 ? -9.281 15.322 14.268 1.00 97.81 94 LYS A N 1
ATOM 795 C CA . LYS A 1 94 ? -10.713 15.224 14.590 1.00 97.81 94 LYS A CA 1
ATOM 796 C C . LYS A 1 94 ? -10.982 14.251 15.735 1.00 97.81 94 LYS A C 1
ATOM 798 O O . LYS A 1 94 ? -11.754 14.580 16.627 1.00 97.81 94 LYS A O 1
ATOM 803 N N . LYS A 1 95 ? -10.330 13.083 15.740 1.00 96.00 95 LYS A N 1
ATOM 804 C CA . LYS A 1 95 ? -10.425 12.118 16.848 1.00 96.00 95 LYS A CA 1
ATOM 805 C C . LYS A 1 95 ? -9.915 12.706 18.162 1.00 96.00 95 LYS A C 1
ATOM 807 O O . LYS A 1 95 ? -10.538 12.475 19.187 1.00 96.00 95 LYS A O 1
ATOM 812 N N . ALA A 1 96 ? -8.818 13.460 18.125 1.00 96.50 96 ALA A N 1
ATOM 813 C CA . ALA A 1 96 ? -8.269 14.121 19.303 1.00 96.50 96 ALA A CA 1
ATOM 814 C C . ALA A 1 96 ? -9.195 15.232 19.826 1.00 96.50 96 ALA A C 1
ATOM 816 O O . ALA A 1 96 ? -9.429 15.299 21.024 1.00 96.50 96 ALA A O 1
ATOM 817 N N . HIS A 1 97 ? -9.784 16.055 18.952 1.00 96.44 97 HIS A N 1
ATOM 818 C CA . HIS A 1 97 ? -10.759 17.072 19.368 1.00 96.44 97 HIS A CA 1
ATOM 819 C C . HIS A 1 97 ? -12.058 16.472 19.908 1.00 96.44 97 HIS A C 1
ATOM 821 O O . HIS A 1 97 ? -12.630 17.006 20.850 1.00 96.44 97 HIS A O 1
ATOM 827 N N . ALA A 1 98 ? -12.524 15.369 19.323 1.00 95.56 98 ALA A N 1
ATOM 828 C CA . ALA A 1 98 ? -13.711 14.658 19.786 1.00 95.56 98 ALA A CA 1
ATOM 829 C C . ALA A 1 98 ? -13.440 13.760 21.009 1.00 95.56 98 ALA A C 1
ATOM 831 O O . ALA A 1 98 ? -14.351 13.080 21.479 1.00 95.56 98 ALA A O 1
ATOM 832 N N . PHE A 1 99 ? -12.202 13.706 21.509 1.00 96.62 99 PHE A N 1
ATOM 833 C CA . PHE A 1 99 ? -11.847 12.845 22.626 1.00 96.62 99 PHE A CA 1
ATOM 834 C C . PHE A 1 99 ? -12.450 13.379 23.926 1.00 96.62 99 PHE A C 1
ATOM 836 O O . PHE A 1 99 ? -12.077 14.444 24.415 1.00 96.62 99 PHE A O 1
ATOM 843 N N . ASN A 1 100 ? -13.355 12.600 24.513 1.00 96.88 100 ASN A N 1
ATOM 844 C CA . ASN A 1 100 ? -13.895 12.850 25.839 1.00 96.88 100 ASN A CA 1
ATOM 845 C C . ASN A 1 100 ? -13.320 11.825 26.825 1.00 96.88 100 ASN A C 1
ATOM 847 O O . ASN A 1 100 ? -13.580 10.626 26.715 1.00 96.88 100 ASN A O 1
ATOM 851 N N . ALA A 1 101 ? -12.551 12.307 27.805 1.00 95.69 101 ALA A N 1
ATOM 852 C CA . ALA A 1 101 ? -11.875 11.457 28.780 1.00 95.69 101 ALA A CA 1
ATOM 853 C C . ALA A 1 101 ? -12.852 10.641 29.641 1.00 95.69 101 ALA A C 1
ATOM 855 O O . ALA A 1 101 ? -12.585 9.472 29.916 1.00 95.69 101 ALA A O 1
ATOM 856 N N . LYS A 1 102 ? -13.995 11.224 30.028 1.00 96.44 102 LYS A N 1
ATOM 857 C CA . LYS A 1 102 ? -14.995 10.534 30.853 1.00 96.44 102 LYS A CA 1
ATOM 858 C C . LYS A 1 102 ? -15.586 9.344 30.100 1.00 96.44 102 LYS A C 1
ATOM 860 O O . LYS A 1 102 ? -15.559 8.227 30.604 1.00 96.44 102 LYS A O 1
ATOM 865 N N . GLN A 1 103 ? -16.023 9.584 28.865 1.00 95.44 103 GLN A N 1
ATOM 866 C CA . GLN A 1 103 ? -16.580 8.542 28.005 1.00 95.44 103 GLN A CA 1
ATOM 867 C C . GLN A 1 103 ? -15.552 7.441 27.714 1.00 95.44 103 GLN A C 1
ATOM 869 O O . GLN A 1 103 ? -15.882 6.263 27.763 1.00 95.44 103 GLN A O 1
ATOM 874 N N . TYR A 1 104 ? -14.287 7.805 27.486 1.00 95.81 104 TYR A N 1
ATOM 875 C CA . TYR A 1 104 ? -13.218 6.825 27.292 1.00 95.81 104 TYR A CA 1
ATOM 876 C C . TYR A 1 104 ? -13.035 5.897 28.504 1.00 95.81 104 TYR A C 1
ATOM 878 O O . TYR A 1 104 ? -12.859 4.691 28.331 1.00 95.81 104 TYR A O 1
ATOM 886 N N . VAL A 1 105 ? -13.079 6.437 29.727 1.00 96.81 105 VAL A N 1
ATOM 887 C CA . VAL A 1 105 ? -12.988 5.630 30.955 1.00 96.81 105 VAL A CA 1
ATOM 888 C C . VAL A 1 105 ? -14.219 4.738 31.111 1.00 96.81 105 VAL A C 1
ATOM 890 O O . VAL A 1 105 ? -14.063 3.548 31.377 1.00 96.81 105 VAL A O 1
ATOM 893 N N . GLU A 1 106 ? -15.421 5.270 30.887 1.00 96.81 106 GLU A N 1
ATOM 894 C CA . GLU A 1 106 ? -16.670 4.495 30.925 1.00 96.81 106 GLU A CA 1
ATOM 895 C C . GLU A 1 106 ? -16.649 3.333 29.921 1.00 96.81 106 GLU A C 1
ATOM 897 O O . GLU A 1 106 ? -16.944 2.195 30.287 1.00 96.81 106 GLU A O 1
ATOM 902 N N . ASP A 1 107 ? -16.209 3.575 28.684 1.00 94.56 107 ASP A N 1
ATOM 903 C CA . ASP A 1 107 ? -16.070 2.536 27.659 1.00 94.56 107 ASP A CA 1
ATOM 904 C C . ASP A 1 107 ? -15.043 1.464 28.056 1.00 94.56 107 ASP A C 1
ATOM 906 O O . ASP A 1 107 ? -15.221 0.278 27.753 1.00 94.56 107 ASP A O 1
ATOM 910 N N . LYS A 1 108 ? -13.964 1.849 28.752 1.00 95.19 108 LYS A N 1
ATOM 911 C CA . LYS A 1 108 ? -12.964 0.902 29.263 1.00 95.19 108 LYS A CA 1
ATOM 912 C C . LYS A 1 108 ? -13.504 0.048 30.397 1.00 95.19 108 LYS A C 1
ATOM 914 O O . LYS A 1 108 ? -13.307 -1.163 30.346 1.00 95.19 108 LYS A O 1
ATOM 919 N N . LEU A 1 109 ? -14.201 0.645 31.360 1.00 95.19 109 LEU A N 1
ATOM 920 C CA . LEU A 1 109 ? -14.866 -0.097 32.432 1.00 95.19 109 LEU A CA 1
ATOM 921 C C . LEU A 1 109 ? -15.896 -1.067 31.844 1.00 95.19 109 LEU A C 1
ATOM 923 O O . LEU A 1 109 ? -15.824 -2.262 32.103 1.00 95.19 109 LEU A O 1
ATOM 927 N N . LYS A 1 110 ? -16.727 -0.604 30.906 1.00 94.62 110 LYS A N 1
ATOM 928 C CA . LYS A 1 110 ? -17.695 -1.452 30.198 1.00 94.62 110 LYS A CA 1
ATOM 929 C C . LYS A 1 110 ? -17.040 -2.605 29.431 1.00 94.62 110 LYS A C 1
ATOM 931 O O . LYS A 1 110 ? -17.588 -3.700 29.386 1.00 94.62 110 LYS A O 1
ATOM 936 N N . SER A 1 111 ? -15.878 -2.368 28.819 1.00 90.62 111 SER A N 1
ATOM 937 C CA . SER A 1 111 ? -15.119 -3.418 28.125 1.00 90.62 111 SER A CA 1
ATOM 938 C C . SER A 1 111 ? -14.550 -4.461 29.092 1.00 90.62 111 SER A C 1
ATOM 940 O O . SER A 1 111 ? -14.420 -5.620 28.709 1.00 90.62 111 SER A O 1
ATOM 942 N N . LEU A 1 112 ? -14.195 -4.062 30.318 1.00 91.25 112 LEU A N 1
ATOM 943 C CA . LEU A 1 112 ? -13.751 -4.981 31.372 1.00 91.25 112 LEU A CA 1
ATOM 944 C C . LEU A 1 112 ? -14.924 -5.781 31.947 1.00 91.25 112 LEU A C 1
ATOM 946 O O . LEU A 1 112 ? -14.775 -6.973 32.201 1.00 91.25 112 LEU A O 1
ATOM 950 N N . ASP A 1 113 ? -16.084 -5.141 32.091 1.00 90.31 113 ASP A N 1
ATOM 951 C CA . ASP A 1 113 ? -17.309 -5.772 32.588 1.00 90.31 113 ASP A CA 1
ATOM 952 C C . ASP A 1 113 ? -17.945 -6.721 31.555 1.00 90.31 113 ASP A C 1
ATOM 954 O O . ASP A 1 113 ? -18.757 -7.582 31.900 1.00 90.31 113 ASP A O 1
ATOM 958 N N . GLN A 1 114 ? -17.599 -6.583 30.270 1.00 89.00 114 GLN A N 1
ATOM 959 C CA . GLN A 1 114 ? -18.142 -7.423 29.210 1.00 89.00 114 GLN A CA 1
ATOM 960 C C . GLN A 1 114 ? -17.670 -8.881 29.353 1.00 89.00 114 GLN A C 1
ATOM 962 O O . GLN A 1 114 ? -16.488 -9.195 29.225 1.00 89.00 114 GLN A O 1
ATOM 967 N N . GLU A 1 115 ? -18.623 -9.801 29.529 1.00 83.38 115 GLU A N 1
ATOM 968 C CA . GLU A 1 115 ? -18.361 -11.243 29.585 1.00 83.38 115 GLU A CA 1
ATOM 969 C C . GLU A 1 115 ? -17.709 -11.745 28.281 1.00 83.38 115 GLU A C 1
ATOM 971 O O . GLU A 1 115 ? -18.352 -11.830 27.228 1.00 83.38 115 GLU A O 1
ATOM 976 N N . VAL A 1 116 ? -16.430 -12.125 28.34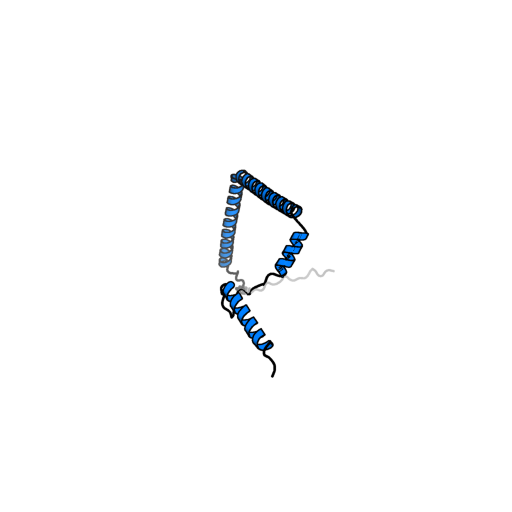5 1.00 84.56 116 VAL A N 1
ATOM 977 C CA . VAL A 1 116 ? -15.727 -12.755 27.221 1.00 84.56 116 VAL A CA 1
ATOM 978 C C . VAL A 1 116 ? -16.120 -14.229 27.150 1.00 84.56 116 VAL A C 1
ATOM 980 O O . VAL A 1 116 ? -15.670 -15.054 27.945 1.00 84.56 116 VAL A O 1
ATOM 983 N N . LEU A 1 117 ? -16.962 -14.575 26.176 1.00 87.56 117 LEU A N 1
ATOM 984 C CA . LEU A 1 117 ? -17.347 -15.961 25.919 1.00 87.56 117 LEU A CA 1
ATOM 985 C C . LEU A 1 117 ? -16.306 -16.669 25.033 1.00 87.56 117 LEU A C 1
ATOM 987 O O . LEU A 1 117 ? -15.806 -16.078 24.070 1.00 87.56 117 LEU A O 1
ATOM 991 N N . PRO A 1 118 ? -15.986 -17.946 25.309 1.00 89.62 118 PRO A N 1
ATOM 992 C CA . PRO A 1 118 ? -15.130 -18.732 24.434 1.00 89.62 118 PRO A CA 1
ATOM 993 C C . PRO A 1 118 ? -15.826 -18.988 23.090 1.00 89.62 118 PRO A C 1
ATOM 995 O O . PRO A 1 118 ? -17.043 -19.142 23.022 1.00 89.62 118 PRO A O 1
ATOM 998 N N . LYS A 1 119 ? -15.041 -19.065 22.009 1.00 87.81 119 LYS A N 1
ATOM 999 C CA . LYS A 1 119 ? -15.548 -19.354 20.651 1.00 87.81 119 LYS A CA 1
ATOM 1000 C C . LYS A 1 119 ? -15.938 -20.820 20.449 1.00 87.81 119 LYS A C 1
ATOM 1002 O O . LYS A 1 119 ? -16.654 -21.146 19.509 1.00 87.81 119 LYS A O 1
ATOM 1007 N N . THR A 1 120 ? -15.424 -21.698 21.302 1.00 91.31 120 THR A N 1
ATOM 1008 C CA . THR A 1 120 ? -15.627 -23.143 21.246 1.00 91.31 120 THR A CA 1
ATOM 1009 C C . THR A 1 120 ? -16.095 -23.664 22.594 1.00 91.31 120 THR A C 1
ATOM 1011 O O . THR A 1 120 ? -15.765 -23.111 23.648 1.00 91.31 120 THR A O 1
ATOM 1014 N N . TYR A 1 121 ? -16.848 -24.760 22.572 1.00 90.75 121 TYR A N 1
ATOM 1015 C CA . TYR A 1 121 ? -17.255 -25.481 23.773 1.00 90.75 121 TYR A CA 1
ATOM 1016 C C . TYR A 1 121 ? -17.067 -26.979 23.537 1.00 90.75 121 TYR A C 1
ATOM 1018 O O . TYR A 1 121 ? -17.538 -27.514 22.542 1.00 90.75 121 TYR A O 1
ATOM 1026 N N . ARG A 1 122 ? -16.320 -27.652 24.427 1.00 88.25 122 ARG A N 1
ATOM 1027 C CA . ARG A 1 122 ? -15.941 -29.079 24.293 1.00 88.25 122 ARG A CA 1
ATOM 1028 C C . ARG A 1 122 ? -15.247 -29.447 22.965 1.00 88.25 122 ARG A C 1
ATOM 1030 O O . ARG A 1 122 ? -15.271 -30.600 22.568 1.00 88.25 122 ARG A O 1
ATOM 1037 N N . GLY A 1 123 ? -14.590 -28.481 22.318 1.00 90.44 123 GLY A N 1
ATOM 1038 C CA . GLY A 1 123 ? -13.838 -28.681 21.072 1.00 90.44 123 GLY A CA 1
ATOM 1039 C C . GLY A 1 123 ? -14.600 -28.311 19.798 1.00 90.44 123 GLY A C 1
ATOM 1040 O O . GLY A 1 123 ? -13.966 -28.091 18.772 1.00 90.44 123 GLY A O 1
ATOM 1041 N N . GLU A 1 124 ? -15.921 -28.142 19.865 1.00 91.12 124 GLU A N 1
ATOM 1042 C CA . GLU A 1 124 ? -16.745 -27.757 18.715 1.00 91.12 124 GLU A CA 1
ATOM 1043 C C . GLU A 1 124 ? -16.978 -26.238 18.670 1.00 91.12 124 GLU A C 1
ATOM 1045 O O . GLU A 1 124 ? -17.078 -25.572 19.709 1.00 91.12 124 GLU A O 1
ATOM 1050 N N . ILE A 1 125 ? -17.053 -25.677 17.457 1.00 93.38 125 ILE A N 1
ATOM 1051 C CA . ILE A 1 125 ? -17.428 -24.274 17.228 1.00 93.38 125 ILE A CA 1
ATOM 1052 C C . ILE A 1 125 ? -18.951 -24.209 17.208 1.00 93.38 125 ILE A C 1
ATOM 1054 O O . ILE A 1 125 ? -19.589 -24.717 16.289 1.00 93.38 125 ILE A O 1
ATOM 1058 N N . LEU A 1 126 ? -19.527 -23.572 18.221 1.00 91.25 126 LEU A N 1
ATOM 1059 C CA . LEU A 1 126 ? -20.972 -23.486 18.409 1.00 91.25 126 LEU A CA 1
ATOM 1060 C C . LEU A 1 126 ? -21.433 -22.024 18.428 1.00 91.25 126 LEU A C 1
ATOM 1062 O O . LEU A 1 126 ? -20.636 -21.124 18.713 1.00 91.25 126 LEU A O 1
ATOM 1066 N N . PRO A 1 127 ? -22.723 -21.756 18.161 1.00 93.62 127 PRO A N 1
ATOM 1067 C CA . PRO A 1 127 ? -23.276 -20.415 18.279 1.00 93.62 127 PRO A CA 1
ATOM 1068 C C . PRO A 1 127 ? -23.098 -19.845 19.692 1.00 93.62 127 PRO A C 1
ATOM 1070 O O . PRO A 1 127 ? -23.296 -20.532 20.695 1.00 93.62 127 PRO A O 1
ATOM 1073 N N . MET A 1 128 ? -22.791 -18.549 19.776 1.00 90.19 128 MET A N 1
ATOM 1074 C CA . MET A 1 128 ? -22.436 -17.875 21.032 1.00 90.19 128 MET A CA 1
ATOM 1075 C C . MET A 1 128 ? -23.544 -17.957 22.098 1.00 90.19 128 MET A C 1
ATOM 1077 O O . MET A 1 128 ? -23.258 -18.113 23.285 1.00 90.19 128 MET A O 1
ATOM 1081 N N . ALA A 1 129 ? -24.813 -17.928 21.673 1.00 91.81 129 ALA A N 1
ATOM 1082 C CA . ALA A 1 129 ? -25.968 -18.099 22.554 1.00 91.81 129 ALA A CA 1
ATOM 1083 C C . ALA A 1 129 ? -25.994 -19.484 23.226 1.00 91.81 129 ALA A C 1
ATOM 1085 O O . ALA A 1 129 ? -26.250 -19.586 24.425 1.00 91.81 129 ALA A O 1
ATOM 1086 N N . MET A 1 130 ? -25.667 -20.536 22.473 1.00 92.88 130 MET A N 1
ATOM 1087 C CA . MET A 1 130 ? -25.648 -21.912 22.968 1.00 92.88 130 MET A CA 1
ATOM 1088 C C . MET A 1 130 ? -24.484 -22.130 23.948 1.00 92.88 130 MET A C 1
ATOM 1090 O O . MET A 1 130 ? -24.673 -22.698 25.020 1.00 92.88 130 MET A O 1
ATOM 1094 N N . ILE A 1 131 ? -23.298 -21.584 23.648 1.00 93.06 131 ILE A N 1
ATOM 1095 C CA . ILE A 1 131 ? -22.147 -21.609 24.569 1.00 93.06 131 ILE A CA 1
ATOM 1096 C C . ILE A 1 131 ? -22.493 -20.910 25.890 1.00 93.06 131 ILE A C 1
ATOM 1098 O O . ILE A 1 131 ? -22.177 -21.431 26.961 1.00 93.06 131 ILE A O 1
ATOM 1102 N N . LYS A 1 132 ? -23.183 -19.761 25.832 1.00 93.19 132 LYS A N 1
ATOM 1103 C CA . LYS A 1 132 ? -23.636 -19.044 27.031 1.00 93.19 132 LYS A CA 1
ATOM 1104 C C . LYS A 1 132 ? -24.579 -19.899 27.881 1.00 93.19 132 LYS A C 1
ATOM 1106 O O . LYS A 1 132 ? -24.383 -19.985 29.092 1.00 93.19 132 LYS A O 1
ATOM 1111 N N . GLN A 1 133 ? -25.553 -20.565 27.256 1.00 94.31 133 GLN A N 1
ATOM 1112 C CA . GLN A 1 133 ? -26.462 -21.488 27.946 1.00 94.31 133 GLN A CA 1
ATOM 1113 C C . GLN A 1 133 ? -25.697 -22.636 28.618 1.00 94.31 133 GLN A C 1
ATOM 1115 O O . GLN A 1 133 ? -25.884 -22.876 29.809 1.00 94.31 133 GLN A O 1
ATOM 1120 N N . PHE A 1 134 ? -24.764 -23.277 27.908 1.00 94.81 134 PHE A N 1
ATOM 1121 C CA . PHE A 1 134 ? -23.975 -24.383 28.458 1.00 94.81 134 PHE A CA 1
ATOM 1122 C C . PHE A 1 134 ? -23.033 -23.971 29.593 1.00 94.81 134 PHE A C 1
ATOM 1124 O O . PHE A 1 134 ? -22.785 -24.755 30.515 1.00 94.81 134 PHE A O 1
ATOM 1131 N N . LEU A 1 135 ? -22.467 -22.764 29.538 1.00 92.75 135 LEU A N 1
ATOM 1132 C CA . LEU A 1 135 ? -21.659 -22.227 30.633 1.00 92.75 135 LEU A CA 1
ATOM 1133 C C . LEU A 1 135 ? -22.519 -21.931 31.863 1.00 92.75 135 LEU A C 1
ATOM 1135 O O . LEU A 1 135 ? -22.116 -22.299 32.969 1.00 92.75 135 LEU A O 1
ATOM 1139 N N . LYS A 1 136 ? -23.707 -21.351 31.661 1.00 93.94 136 LYS A N 1
ATOM 1140 C CA . LYS A 1 136 ? -24.664 -21.057 32.731 1.00 93.94 136 LYS A CA 1
ATOM 1141 C C . LYS A 1 136 ? -25.149 -22.333 33.420 1.00 93.94 136 LYS A C 1
ATOM 1143 O O . LYS A 1 136 ? -25.036 -22.449 34.634 1.00 93.94 136 LYS A O 1
ATOM 1148 N N . GLU A 1 137 ? -25.569 -23.338 32.655 1.00 95.38 137 GLU A N 1
ATOM 1149 C CA . GLU A 1 137 ? -25.993 -24.639 33.193 1.00 95.38 137 GLU A CA 1
ATOM 1150 C C . GLU A 1 137 ? -24.866 -25.317 33.994 1.00 95.38 137 GLU A C 1
ATOM 1152 O O . GLU A 1 137 ? -25.076 -25.879 35.073 1.00 95.38 137 GLU A O 1
ATOM 1157 N N . LYS A 1 138 ? -23.624 -25.223 33.499 1.00 93.50 138 LYS A N 1
ATOM 1158 C CA . LYS A 1 138 ? -22.444 -25.744 34.200 1.00 93.50 138 LYS A CA 1
ATOM 1159 C C . LYS A 1 138 ? -22.184 -25.010 35.521 1.00 93.50 138 LYS A C 1
ATOM 1161 O O . LYS A 1 138 ? -21.768 -25.671 36.475 1.00 93.50 138 LYS A O 1
ATOM 1166 N N . GLN A 1 139 ? -22.391 -23.691 35.580 1.00 93.50 139 GLN A N 1
ATOM 1167 C CA . GLN A 1 139 ? -22.308 -22.901 36.816 1.00 93.50 139 GLN A CA 1
ATOM 1168 C C . GLN A 1 139 ? -23.424 -23.286 37.794 1.00 93.50 139 GLN A C 1
ATOM 1170 O O . GLN A 1 139 ? -23.114 -23.712 38.901 1.00 93.50 139 GLN A O 1
ATOM 1175 N N . GLU A 1 140 ? -24.686 -23.298 37.360 1.00 95.31 140 GLU A N 1
ATOM 1176 C CA . GLU A 1 140 ? -25.832 -23.676 38.203 1.00 95.31 140 GLU A CA 1
ATOM 1177 C C . GLU A 1 140 ? -25.662 -25.076 38.809 1.00 95.31 140 GLU A C 1
ATOM 1179 O O . GLU A 1 140 ? -25.940 -25.311 39.988 1.00 95.31 140 GLU A O 1
ATOM 1184 N N . ARG A 1 141 ? -25.141 -26.028 38.026 1.00 94.81 141 ARG A N 1
ATOM 1185 C CA . ARG A 1 141 ? -24.843 -27.378 38.516 1.00 94.81 141 ARG A CA 1
ATOM 1186 C C . ARG A 1 141 ? -23.740 -27.389 39.581 1.00 94.81 141 ARG A C 1
ATOM 1188 O O . ARG A 1 141 ? -23.770 -28.261 40.451 1.00 94.81 141 ARG A O 1
ATOM 1195 N N . LYS A 1 142 ? -22.758 -26.482 39.518 1.00 94.50 142 LYS A N 1
ATOM 1196 C CA . LYS A 1 142 ? -21.749 -26.315 40.581 1.00 94.50 142 LYS A CA 1
ATOM 1197 C C . LYS A 1 142 ? -22.373 -25.694 41.829 1.00 94.50 142 LYS A C 1
ATOM 1199 O O . LYS A 1 142 ? -22.156 -26.227 42.915 1.00 94.50 142 LYS A O 1
ATOM 1204 N N . ASP A 1 143 ? -23.189 -24.660 41.671 1.00 93.25 143 ASP A N 1
ATOM 1205 C CA . ASP A 1 143 ? -23.811 -23.944 42.791 1.00 93.25 143 ASP A CA 1
ATOM 1206 C C . ASP A 1 143 ? -24.776 -24.840 43.570 1.00 93.25 143 ASP A C 1
ATOM 1208 O O . ASP A 1 143 ? -24.713 -24.896 44.795 1.00 93.25 143 ASP A O 1
ATOM 1212 N N . ARG A 1 144 ? -25.587 -25.654 42.877 1.00 92.94 144 ARG A N 1
ATOM 1213 C CA . ARG A 1 144 ? -26.447 -26.668 43.519 1.00 92.94 144 ARG A CA 1
ATOM 1214 C C . ARG A 1 144 ? -25.659 -27.668 44.366 1.00 92.94 144 ARG A C 1
ATOM 1216 O O . ARG A 1 144 ? -26.161 -28.137 45.381 1.00 92.94 144 ARG A O 1
ATOM 1223 N N . LYS A 1 145 ? -24.437 -28.021 43.952 1.00 90.75 145 LYS A N 1
ATOM 1224 C CA . LYS A 1 145 ? -23.569 -28.920 44.731 1.00 90.75 145 LYS A CA 1
ATOM 1225 C C . LYS A 1 145 ? -22.990 -28.225 45.962 1.00 90.75 145 LYS A C 1
ATOM 1227 O O . LYS A 1 145 ? -22.895 -28.867 47.004 1.00 90.75 145 LYS A O 1
ATOM 1232 N N . LEU A 1 146 ? -22.591 -26.959 45.830 1.00 88.88 146 LEU A N 1
ATOM 1233 C CA . LEU A 1 146 ? -22.039 -26.145 46.919 1.00 88.88 146 LEU A CA 1
ATOM 1234 C C . LEU A 1 146 ? -23.097 -25.826 47.983 1.00 88.88 146 LEU A C 1
ATOM 1236 O O . LEU A 1 146 ? -22.838 -26.020 49.166 1.00 88.88 146 LEU A O 1
ATOM 1240 N N . ASN A 1 147 ? -24.296 -25.429 47.555 1.00 87.38 147 ASN A N 1
ATOM 1241 C CA . ASN A 1 147 ? -25.418 -25.053 48.419 1.00 87.38 147 ASN A CA 1
ATOM 1242 C C . ASN A 1 147 ? -26.237 -26.251 48.920 1.00 87.38 147 ASN A C 1
ATOM 1244 O O . ASN A 1 147 ? -27.342 -26.065 49.430 1.00 87.38 147 ASN A O 1
ATOM 1248 N N . ARG A 1 148 ? -25.740 -27.490 48.778 1.00 86.38 148 ARG A N 1
ATOM 1249 C CA . ARG A 1 148 ? -26.416 -28.630 49.403 1.00 86.38 148 ARG A CA 1
ATOM 1250 C C . ARG A 1 148 ? -26.301 -28.460 50.928 1.00 86.38 148 ARG A C 1
ATOM 1252 O O . ARG A 1 148 ? -25.175 -28.309 51.415 1.00 86.38 148 ARG A O 1
ATOM 1259 N N . PRO A 1 149 ? -27.404 -28.493 51.689 1.00 80.12 149 PRO A N 1
ATOM 1260 C CA . PRO A 1 149 ? -27.319 -28.456 53.141 1.00 80.12 149 PRO A CA 1
ATOM 1261 C C . PRO A 1 149 ? -26.489 -29.654 53.612 1.00 80.12 149 PRO A C 1
ATOM 1263 O O . PRO A 1 149 ? -26.671 -30.780 53.138 1.00 80.12 149 PRO A O 1
ATOM 1266 N N . ARG A 1 150 ? -25.508 -29.398 54.481 1.00 77.19 150 ARG A N 1
ATOM 1267 C CA . ARG A 1 150 ? -24.753 -30.467 55.138 1.00 77.19 150 ARG A CA 1
ATOM 1268 C C . ARG A 1 150 ? -25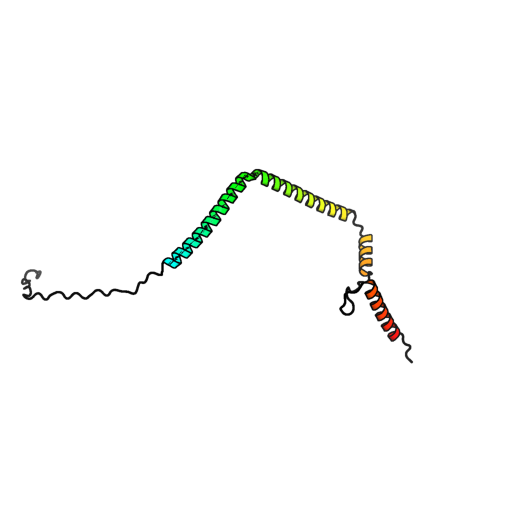.617 -30.968 56.293 1.00 77.19 150 ARG A C 1
ATOM 1270 O O . ARG A 1 150 ? -25.937 -30.176 57.172 1.00 77.19 150 ARG A O 1
ATOM 1277 N N . LEU A 1 151 ? -26.034 -32.231 56.204 1.00 65.12 151 LEU A N 1
ATOM 1278 C CA . LEU A 1 151 ? -26.616 -32.986 57.314 1.00 65.12 151 LEU A CA 1
ATOM 1279 C C . LEU A 1 151 ? -25.527 -33.310 58.337 1.00 65.12 151 LEU A C 1
ATOM 1281 O O . LEU A 1 151 ? -24.392 -33.595 57.880 1.00 65.12 151 LEU A O 1
#